Protein AF-A0A925AB61-F1 (afdb_monomer)

Secondary structure (DSSP, 8-state):
-PPPHHHHHHHHHHHHHHHHHTT-HHHHHHHHHHHHHHHHHHHHHHHS-TT--HHHHHHHHHHHHHHHHHHHHHHHHHHHHHHHHHHHHHHHHHHHHHHHHHTPPPPPPPPPPTTTTS-HHHHHHHHHHT-

Nearest PDB structures (foldseek):
  8zmf-assembly1_A  TM=3.147E-01  e=3.652E+00  Homo sapiens

Mean predicted aligned error: 12.87 Å

Solvent-accessible surface area (backbone atoms only — not comparable to full-atom values): 7330 Å² total; per-residue (Å²): 132,85,78,55,42,65,61,51,19,55,52,26,42,55,49,12,53,54,24,46,77,70,68,37,53,72,57,14,53,53,24,43,55,50,17,51,52,26,49,51,50,45,52,48,62,73,71,51,61,96,86,60,62,62,68,61,50,51,53,51,50,51,52,51,51,52,48,51,51,50,34,52,49,54,47,54,52,51,53,50,54,50,54,55,48,52,51,49,47,53,51,47,53,53,47,42,54,48,14,68,74,71,72,48,78,73,67,80,79,69,78,77,65,95,60,78,82,54,55,69,66,62,54,51,50,38,34,71,73,67,102

Sequence (131 aa):
MADDPRAQAHNALKQAERAAKRGALAEAERWSKTAERCAAAVVKLATTPPDYDMDAEVENEDRLREEIMGRIRRLADAQRQHQEWEATCADYTRAVAEAVRTGGPMPPPAPPSPFGGETELATLERIAGGD

Radius of gyration: 27.73 Å; Cα contacts (8 Å, |Δi|>4): 79; chains: 1; bounding box: 62×45×64 Å

Structure (mmCIF, N/CA/C/O backbone):
data_AF-A0A925AB61-F1
#
_entry.id   AF-A0A925AB61-F1
#
loop_
_atom_site.group_PDB
_atom_site.id
_atom_site.type_symbol
_atom_site.label_atom_id
_atom_site.label_alt_id
_atom_site.label_comp_id
_atom_site.label_asym_id
_atom_site.label_entity_id
_atom_site.label_seq_id
_atom_site.pdbx_PDB_ins_code
_atom_site.Cartn_x
_atom_site.Cartn_y
_atom_site.Cartn_z
_atom_site.occupancy
_atom_site.B_iso_or_equiv
_atom_site.auth_seq_id
_atom_site.auth_comp_id
_atom_site.auth_asym_id
_atom_site.auth_atom_id
_atom_site.pdbx_PDB_model_num
ATOM 1 N N . MET A 1 1 ? 32.165 3.138 -18.604 1.00 42.47 1 MET A N 1
ATOM 2 C CA . MET A 1 1 ? 31.473 3.045 -19.905 1.00 42.47 1 MET A CA 1
ATOM 3 C C . MET A 1 1 ? 30.061 2.597 -19.592 1.00 42.47 1 MET A C 1
ATOM 5 O O . MET A 1 1 ? 29.931 1.556 -18.966 1.00 42.47 1 MET A O 1
ATOM 9 N N . ALA A 1 2 ? 29.047 3.411 -19.885 1.00 49.84 2 ALA A N 1
ATOM 10 C CA . ALA A 1 2 ? 27.662 2.978 -19.729 1.00 49.84 2 ALA A CA 1
ATOM 11 C C . ALA A 1 2 ? 27.380 1.924 -20.809 1.00 49.84 2 ALA A C 1
ATOM 13 O O . ALA A 1 2 ? 27.616 2.187 -21.988 1.00 49.84 2 ALA A O 1
ATOM 14 N N . ASP A 1 3 ? 26.974 0.723 -20.404 1.00 63.41 3 ASP A N 1
ATOM 15 C CA . ASP A 1 3 ? 26.629 -0.347 -21.338 1.00 63.41 3 ASP A CA 1
ATOM 16 C C . ASP A 1 3 ? 25.427 0.088 -22.192 1.00 63.41 3 ASP A C 1
ATOM 18 O O . ASP A 1 3 ? 24.384 0.459 -21.658 1.00 63.41 3 ASP A O 1
ATOM 22 N N . ASP A 1 4 ? 25.578 0.046 -23.520 1.00 82.06 4 ASP A N 1
ATOM 23 C CA . ASP A 1 4 ? 24.545 0.454 -24.478 1.00 82.06 4 ASP A CA 1
ATOM 24 C C . ASP A 1 4 ? 23.244 -0.352 -24.253 1.00 82.06 4 ASP A C 1
ATOM 26 O O . ASP A 1 4 ? 23.243 -1.582 -24.411 1.00 82.06 4 ASP A O 1
ATOM 30 N N . PRO A 1 5 ? 22.113 0.299 -23.919 1.00 78.44 5 PRO A N 1
ATOM 31 C CA . PRO A 1 5 ? 20.852 -0.385 -23.649 1.00 78.44 5 PRO A CA 1
ATOM 32 C C . PRO A 1 5 ? 20.313 -1.157 -24.868 1.00 78.44 5 PRO A C 1
ATOM 34 O O . PRO A 1 5 ? 19.596 -2.145 -24.691 1.00 78.44 5 PRO A O 1
ATOM 37 N N . ARG A 1 6 ? 20.714 -0.809 -26.104 1.00 76.06 6 ARG A N 1
ATOM 38 C CA . ARG A 1 6 ? 20.417 -1.625 -27.300 1.00 76.06 6 ARG A CA 1
ATOM 39 C C . ARG A 1 6 ? 21.169 -2.951 -27.278 1.00 76.06 6 ARG A C 1
ATOM 41 O O . ARG A 1 6 ? 20.587 -3.999 -27.567 1.00 76.06 6 ARG A O 1
ATOM 48 N N . ALA A 1 7 ? 22.447 -2.920 -26.909 1.00 82.88 7 ALA A N 1
ATOM 49 C CA . ALA A 1 7 ? 23.259 -4.122 -26.766 1.00 82.88 7 ALA A CA 1
ATOM 50 C C . ALA A 1 7 ? 22.725 -5.018 -25.635 1.00 82.88 7 ALA A C 1
ATOM 52 O O . ALA A 1 7 ? 22.650 -6.238 -25.799 1.00 82.88 7 ALA A O 1
ATOM 53 N N . GLN A 1 8 ? 22.273 -4.423 -24.526 1.00 81.38 8 GLN A N 1
ATOM 54 C CA . GLN A 1 8 ? 21.633 -5.155 -23.429 1.00 81.38 8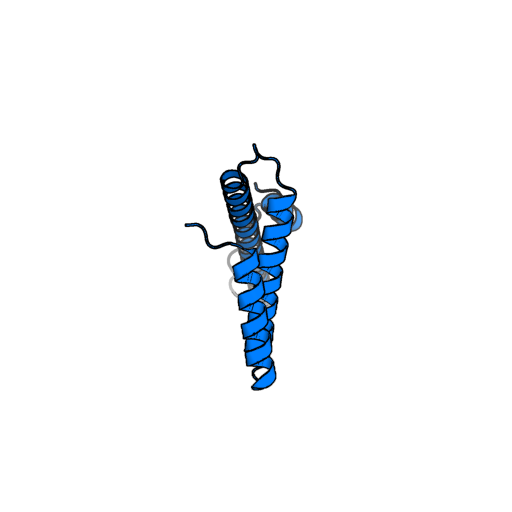 GLN A CA 1
ATOM 55 C C . GLN A 1 8 ? 20.308 -5.809 -23.850 1.00 81.38 8 GLN A C 1
ATOM 57 O O . GLN A 1 8 ? 20.119 -6.997 -23.587 1.00 81.38 8 GLN A O 1
ATOM 62 N N . ALA A 1 9 ? 19.431 -5.089 -24.562 1.00 80.19 9 ALA A N 1
ATOM 63 C CA . ALA A 1 9 ? 18.169 -5.635 -25.071 1.00 80.19 9 ALA A CA 1
ATOM 64 C C . ALA A 1 9 ? 18.403 -6.847 -25.988 1.00 80.19 9 ALA A C 1
ATOM 66 O O . ALA A 1 9 ? 17.785 -7.900 -25.828 1.00 80.19 9 ALA A O 1
ATOM 67 N N . HIS A 1 10 ? 19.354 -6.726 -26.916 1.00 80.19 10 HIS A N 1
ATOM 68 C CA . HIS A 1 10 ? 19.702 -7.799 -27.842 1.00 80.19 10 HIS A CA 1
ATOM 69 C C . HIS A 1 10 ? 20.297 -9.024 -27.127 1.00 80.19 10 HIS A C 1
ATOM 71 O O . HIS A 1 10 ? 19.980 -10.166 -27.465 1.00 80.19 10 HIS A O 1
ATOM 77 N N . ASN A 1 11 ? 21.124 -8.809 -26.102 1.00 86.44 11 ASN A N 1
ATOM 78 C CA . ASN A 1 11 ? 21.654 -9.896 -25.282 1.00 86.44 11 ASN A CA 1
ATOM 79 C C . ASN A 1 11 ? 20.557 -10.581 -24.452 1.00 86.44 11 ASN A C 1
ATOM 81 O O . ASN A 1 11 ? 20.556 -11.809 -24.361 1.00 86.44 11 ASN A O 1
ATOM 85 N N . ALA A 1 12 ? 19.602 -9.825 -23.903 1.00 84.06 12 ALA A N 1
ATOM 86 C CA . ALA A 1 12 ? 18.465 -10.369 -23.165 1.00 84.06 12 ALA A CA 1
ATOM 87 C C . ALA A 1 12 ? 17.563 -11.241 -24.059 1.00 84.06 12 ALA A C 1
ATOM 89 O O . ALA A 1 12 ? 17.226 -12.357 -23.666 1.00 84.06 12 ALA A O 1
ATOM 90 N N . LEU A 1 13 ? 17.278 -10.818 -25.298 1.00 85.12 13 LEU A N 1
ATOM 91 C CA . LEU A 1 13 ? 16.533 -11.639 -26.268 1.00 85.12 13 LEU A CA 1
ATOM 92 C C . LEU A 1 13 ? 17.246 -12.960 -26.582 1.00 85.12 13 LEU A C 1
ATOM 94 O O . LEU A 1 13 ? 16.625 -14.021 -26.568 1.00 85.12 13 LEU A O 1
ATOM 98 N N . LYS A 1 14 ? 18.571 -12.933 -26.774 1.00 89.38 14 LYS A N 1
ATOM 99 C CA . LYS A 1 14 ? 19.357 -14.161 -26.992 1.00 89.38 14 LYS A CA 1
ATOM 100 C C . LYS A 1 14 ? 19.269 -15.132 -25.814 1.00 89.38 14 LYS A C 1
ATOM 102 O O . LYS A 1 14 ? 19.274 -16.346 -26.024 1.00 89.38 14 LYS A O 1
ATOM 107 N N . GLN A 1 15 ? 19.214 -14.628 -24.581 1.00 88.25 15 GLN A N 1
ATOM 108 C CA . GLN A 1 15 ? 19.041 -15.476 -23.398 1.00 88.25 15 GLN A CA 1
ATOM 109 C C . GLN A 1 15 ? 17.614 -16.025 -23.298 1.00 88.25 15 GLN A C 1
ATOM 111 O O . GLN A 1 15 ? 17.452 -17.211 -23.007 1.00 88.25 15 GLN A O 1
ATOM 116 N N . ALA A 1 16 ? 16.601 -15.221 -23.634 1.00 80.25 16 ALA A N 1
ATOM 117 C CA . ALA A 1 16 ? 15.212 -15.669 -23.706 1.00 80.25 16 ALA A CA 1
ATOM 118 C C . ALA A 1 16 ? 15.042 -16.820 -24.709 1.00 80.25 16 ALA A C 1
ATOM 120 O O . ALA A 1 16 ? 14.497 -17.870 -24.369 1.00 80.25 16 ALA A O 1
ATOM 121 N N . GLU A 1 17 ? 15.608 -16.685 -25.911 1.00 84.06 17 GLU A N 1
ATOM 122 C CA . GLU A 1 17 ? 15.585 -17.735 -26.934 1.00 84.06 17 GLU A CA 1
ATOM 123 C C . GLU A 1 17 ? 16.292 -19.018 -26.478 1.00 84.06 17 GLU A C 1
ATOM 125 O O . GLU A 1 17 ? 15.820 -20.126 -26.739 1.00 84.06 17 GLU A O 1
ATOM 130 N N . ARG A 1 18 ? 17.430 -18.899 -25.784 1.00 89.19 18 ARG A N 1
ATOM 131 C CA . ARG A 1 18 ? 18.161 -20.056 -25.240 1.00 89.19 18 ARG A CA 1
ATOM 132 C C . ARG A 1 18 ? 17.406 -20.740 -24.106 1.00 89.19 18 ARG A C 1
ATOM 134 O O . ARG A 1 18 ? 17.494 -21.959 -23.976 1.00 89.19 18 ARG A O 1
ATOM 141 N N . ALA A 1 19 ? 16.696 -19.990 -23.271 1.00 84.81 19 ALA A N 1
ATOM 142 C CA . ALA A 1 19 ? 15.839 -20.540 -22.227 1.00 84.81 19 ALA A CA 1
ATOM 143 C C . ALA A 1 19 ? 14.619 -21.254 -22.832 1.00 84.81 19 ALA A C 1
ATOM 145 O O . ALA A 1 19 ? 14.344 -22.399 -22.473 1.00 84.81 19 ALA A O 1
ATOM 146 N N . ALA A 1 20 ? 13.977 -20.648 -23.835 1.00 83.38 20 ALA A N 1
ATOM 147 C CA . ALA A 1 20 ? 12.852 -21.241 -24.555 1.00 83.38 20 ALA A CA 1
ATOM 148 C C . ALA A 1 20 ? 13.246 -22.552 -25.256 1.00 83.38 20 ALA A C 1
ATOM 150 O O . ALA A 1 20 ? 12.564 -23.563 -25.103 1.00 83.38 20 ALA A O 1
ATOM 151 N N . LYS A 1 21 ? 14.402 -22.582 -25.938 1.00 90.88 21 LYS A N 1
ATOM 152 C CA . LYS A 1 21 ? 14.944 -23.798 -26.578 1.00 90.88 21 LYS A CA 1
ATOM 153 C C . LYS A 1 21 ? 15.240 -24.932 -25.592 1.00 90.88 21 LYS A C 1
ATOM 155 O O . LYS A 1 21 ? 15.234 -26.091 -25.990 1.00 90.88 21 LYS A O 1
ATOM 160 N N . ARG A 1 22 ? 15.499 -24.612 -24.320 1.00 91.31 22 ARG A N 1
ATOM 161 C CA . ARG A 1 22 ? 15.720 -25.586 -23.237 1.00 91.31 22 ARG A CA 1
ATOM 162 C C . ARG A 1 22 ? 14.432 -25.958 -22.485 1.00 91.31 22 ARG A C 1
ATOM 164 O O . ARG A 1 22 ? 14.503 -26.728 -21.536 1.00 91.31 22 ARG A O 1
ATOM 171 N N . GLY A 1 23 ? 13.276 -25.410 -22.874 1.00 88.62 23 GLY A N 1
ATOM 172 C CA . GLY A 1 23 ? 11.994 -25.628 -22.192 1.00 88.62 23 GLY A CA 1
ATOM 173 C C . GLY A 1 23 ? 11.838 -24.873 -20.865 1.00 88.62 23 GLY A C 1
ATOM 174 O O . GLY A 1 23 ? 10.866 -25.091 -20.146 1.00 88.62 23 GLY A O 1
ATOM 175 N N . ALA A 1 24 ? 12.761 -23.967 -20.527 1.00 91.31 24 ALA A N 1
ATOM 176 C CA . ALA A 1 24 ? 12.722 -23.171 -19.303 1.00 91.31 24 ALA A CA 1
ATOM 177 C C . ALA A 1 24 ? 11.837 -21.925 -19.496 1.00 91.31 24 ALA A C 1
ATOM 179 O O . ALA A 1 24 ? 12.331 -20.805 -19.629 1.00 91.31 24 ALA A O 1
ATOM 180 N N . LEU A 1 25 ? 10.516 -22.127 -19.540 1.00 89.62 25 LEU A N 1
ATOM 181 C CA . LEU A 1 25 ? 9.543 -21.083 -19.899 1.00 89.62 25 LEU A CA 1
ATOM 182 C C . LEU A 1 25 ? 9.578 -19.865 -18.962 1.00 89.62 25 LEU A C 1
ATOM 184 O O . LEU A 1 25 ? 9.603 -18.737 -19.443 1.00 89.62 25 LEU A O 1
ATOM 188 N N . ALA A 1 26 ? 9.674 -20.076 -17.646 1.00 88.56 26 ALA A N 1
ATOM 189 C CA . ALA A 1 26 ? 9.752 -18.981 -16.672 1.00 88.56 26 ALA A CA 1
ATOM 190 C C . ALA A 1 26 ? 11.032 -18.135 -16.830 1.00 88.56 26 ALA A C 1
ATOM 192 O O . ALA A 1 26 ? 11.026 -16.920 -16.633 1.00 88.56 26 ALA A O 1
ATOM 193 N N . GLU A 1 27 ? 12.145 -18.770 -17.207 1.00 85.19 27 GLU A N 1
ATOM 194 C CA . GLU A 1 27 ? 13.403 -18.069 -17.466 1.00 85.19 27 GLU A CA 1
ATOM 195 C C . GLU A 1 27 ? 13.327 -17.289 -18.788 1.00 85.19 27 GLU A C 1
ATOM 197 O O . GLU A 1 27 ? 13.772 -16.144 -18.854 1.00 85.19 27 GLU A O 1
ATOM 202 N N . ALA A 1 28 ? 12.705 -17.870 -19.819 1.00 85.50 28 ALA A N 1
ATOM 203 C CA . ALA A 1 28 ? 12.469 -17.198 -21.092 1.00 85.50 28 ALA A CA 1
ATOM 204 C C . ALA A 1 28 ? 11.595 -15.948 -20.921 1.00 85.50 28 ALA A C 1
ATOM 206 O O . ALA A 1 28 ? 11.959 -14.880 -21.404 1.00 85.50 28 ALA A O 1
ATOM 207 N N . GLU A 1 29 ? 10.498 -16.057 -20.172 1.00 88.44 29 GLU A N 1
ATOM 208 C CA . GLU A 1 29 ? 9.600 -14.940 -19.872 1.00 88.44 29 GLU A CA 1
ATOM 209 C C . GLU A 1 29 ? 10.321 -13.811 -19.125 1.00 88.44 29 GLU A C 1
ATOM 211 O O . GLU A 1 29 ? 10.219 -12.638 -19.496 1.00 88.44 29 GLU A O 1
ATOM 216 N N . ARG A 1 30 ? 11.129 -14.160 -18.116 1.00 90.25 30 ARG A N 1
ATOM 217 C CA . ARG A 1 30 ? 11.941 -13.187 -17.380 1.00 90.25 30 ARG A CA 1
ATOM 218 C C . ARG A 1 30 ? 12.889 -12.425 -18.308 1.00 90.25 30 ARG A C 1
ATOM 220 O O . ARG A 1 30 ? 12.971 -11.201 -18.214 1.00 90.25 30 ARG A O 1
ATOM 227 N N . TRP A 1 31 ? 13.599 -13.128 -19.190 1.00 86.25 31 TRP A N 1
ATOM 228 C CA . TRP A 1 31 ? 14.536 -12.503 -20.126 1.00 86.25 31 TRP A CA 1
ATOM 229 C C . TRP A 1 31 ? 13.837 -11.667 -21.204 1.00 86.25 31 TRP A C 1
ATOM 231 O O . TRP A 1 31 ? 14.337 -10.590 -21.533 1.00 86.25 31 TRP A O 1
ATOM 241 N N . SER A 1 32 ? 12.665 -12.088 -21.689 1.00 82.75 32 SER A N 1
ATOM 242 C CA . SER A 1 32 ? 11.843 -11.290 -22.610 1.00 82.75 32 SER A CA 1
ATOM 243 C C . SER A 1 32 ? 11.403 -9.973 -21.971 1.00 82.75 32 SER A C 1
ATOM 245 O O . SER A 1 32 ? 11.594 -8.911 -22.558 1.00 82.75 32 SER A O 1
ATOM 247 N N . LYS A 1 33 ? 10.934 -10.007 -20.718 1.00 87.62 33 LYS A N 1
ATOM 248 C CA . LYS A 1 33 ? 10.548 -8.797 -19.974 1.00 87.62 33 LYS A CA 1
ATOM 249 C C . LYS A 1 33 ? 11.725 -7.843 -19.754 1.00 87.62 33 LYS A C 1
ATOM 251 O O . LYS A 1 33 ? 11.564 -6.623 -19.780 1.00 87.62 33 LYS A O 1
ATOM 256 N N . THR A 1 34 ? 12.926 -8.380 -19.537 1.00 85.50 34 THR A N 1
ATOM 257 C CA . THR A 1 34 ? 14.148 -7.566 -19.465 1.00 85.50 34 THR A CA 1
ATOM 258 C C . THR A 1 34 ? 14.459 -6.909 -20.811 1.00 85.50 34 THR A C 1
ATOM 260 O O . THR A 1 34 ? 14.761 -5.719 -20.839 1.00 85.50 34 THR A O 1
ATOM 263 N N . ALA A 1 35 ? 14.334 -7.637 -21.924 1.00 81.38 35 ALA A N 1
ATOM 264 C CA . ALA A 1 35 ? 14.539 -7.071 -23.256 1.00 81.38 35 ALA A CA 1
ATOM 265 C C . ALA A 1 35 ? 13.552 -5.937 -23.574 1.00 81.38 35 ALA A C 1
ATOM 267 O O . ALA A 1 35 ? 13.965 -4.900 -24.091 1.00 81.38 35 ALA A O 1
ATOM 268 N N . GLU A 1 36 ? 12.276 -6.102 -23.216 1.00 85.06 36 GLU A N 1
ATOM 269 C CA . GLU A 1 36 ? 11.240 -5.074 -23.376 1.00 85.06 36 GLU A CA 1
ATOM 270 C C . GLU A 1 36 ? 11.573 -3.795 -22.601 1.00 85.06 36 GLU A C 1
ATOM 272 O O . GLU A 1 36 ? 11.485 -2.697 -23.149 1.00 85.06 36 GLU A O 1
ATOM 277 N N . ARG A 1 37 ? 12.024 -3.924 -21.347 1.00 83.94 37 ARG A N 1
ATOM 278 C CA . ARG A 1 37 ? 12.445 -2.775 -20.528 1.00 83.94 37 ARG A CA 1
ATOM 279 C C . ARG A 1 37 ? 13.628 -2.036 -21.145 1.00 83.94 37 ARG A C 1
ATOM 281 O O . ARG A 1 37 ? 13.606 -0.810 -21.214 1.00 83.94 37 ARG A O 1
ATOM 288 N N . CYS A 1 38 ? 14.633 -2.764 -21.629 1.00 81.38 38 CYS A N 1
ATOM 289 C CA . CYS A 1 38 ? 15.782 -2.159 -22.300 1.00 81.38 38 CYS A CA 1
ATOM 290 C C . CYS A 1 38 ? 15.368 -1.469 -23.611 1.00 81.38 38 CYS A C 1
ATOM 292 O O . CYS A 1 38 ? 15.824 -0.364 -23.888 1.00 81.38 38 CYS A O 1
ATOM 294 N N . ALA A 1 39 ? 14.468 -2.069 -24.396 1.00 81.94 39 ALA A N 1
ATOM 295 C CA . ALA A 1 39 ? 13.949 -1.455 -25.617 1.00 81.94 39 ALA A CA 1
ATOM 296 C C . ALA A 1 39 ? 13.146 -0.174 -25.326 1.00 81.94 39 ALA A C 1
ATOM 298 O O . ALA A 1 39 ? 13.340 0.836 -26.001 1.00 81.94 39 ALA A O 1
ATOM 299 N N . ALA A 1 40 ? 12.306 -0.178 -24.287 1.00 81.00 40 ALA A N 1
ATOM 300 C CA . ALA A 1 40 ? 11.574 1.006 -23.846 1.00 81.00 40 ALA A CA 1
ATOM 301 C C . ALA A 1 40 ? 12.522 2.125 -23.380 1.00 81.00 40 ALA A C 1
ATOM 303 O O . ALA A 1 40 ? 12.326 3.283 -23.742 1.00 81.00 40 ALA A O 1
ATOM 304 N N . ALA A 1 41 ? 13.591 1.781 -22.654 1.00 76.94 41 ALA A N 1
ATOM 305 C CA . ALA A 1 41 ? 14.617 2.738 -22.241 1.00 76.94 41 ALA A CA 1
ATOM 306 C C . ALA A 1 41 ? 15.342 3.369 -23.442 1.00 76.94 41 ALA A C 1
ATOM 308 O O . ALA A 1 41 ? 15.585 4.572 -23.444 1.00 76.94 41 ALA A O 1
ATOM 309 N N . VAL A 1 42 ? 15.628 2.590 -24.494 1.00 79.56 42 VAL A N 1
ATOM 310 C CA . VAL A 1 42 ? 16.206 3.099 -25.754 1.00 79.56 42 VAL A CA 1
ATOM 311 C C . VAL A 1 42 ? 15.263 4.074 -26.451 1.00 79.56 42 VAL A C 1
ATOM 313 O O . VAL A 1 42 ? 15.720 5.099 -26.953 1.00 79.56 42 VAL A O 1
ATOM 316 N N . VAL A 1 43 ? 13.966 3.759 -26.515 1.00 80.06 43 VAL A N 1
ATOM 317 C CA . VAL A 1 43 ? 12.963 4.651 -27.116 1.00 80.06 43 VAL A CA 1
ATOM 318 C C . VAL A 1 43 ? 12.870 5.945 -26.317 1.00 80.06 43 VAL A C 1
ATOM 320 O O . VAL A 1 43 ? 12.942 7.011 -26.919 1.00 80.06 43 VAL A O 1
ATOM 323 N N . LYS A 1 44 ? 12.805 5.854 -24.981 1.00 75.75 44 LYS A N 1
ATOM 324 C CA . LYS A 1 44 ? 12.792 7.018 -24.091 1.00 75.75 44 LYS A CA 1
ATOM 325 C C . LYS A 1 44 ? 14.015 7.894 -24.360 1.00 75.75 44 LYS A C 1
ATOM 327 O O . LYS A 1 44 ? 13.835 9.011 -24.824 1.00 75.75 44 LYS A O 1
ATOM 332 N N . LEU A 1 45 ? 15.226 7.336 -24.253 1.00 74.06 45 LEU A N 1
ATOM 333 C CA . LEU A 1 45 ? 16.494 8.022 -24.548 1.00 74.06 45 LEU A CA 1
ATOM 334 C C . LEU A 1 45 ? 16.534 8.685 -25.932 1.00 74.06 45 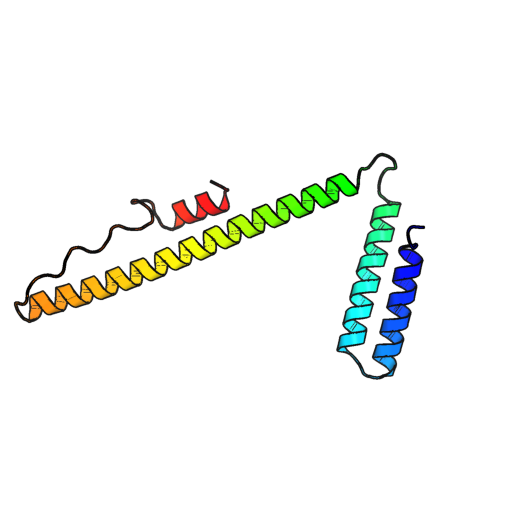LEU A C 1
ATOM 336 O O . LEU A 1 45 ? 17.080 9.772 -26.068 1.00 74.06 45 LEU A O 1
ATOM 340 N N . ALA A 1 46 ? 15.968 8.051 -26.961 1.00 75.62 46 ALA A N 1
ATOM 341 C CA . ALA A 1 46 ? 15.940 8.609 -28.313 1.00 75.62 46 ALA A CA 1
ATOM 342 C C . ALA A 1 46 ? 14.972 9.797 -28.463 1.00 75.62 46 ALA A C 1
ATOM 344 O O . ALA A 1 46 ? 15.135 10.606 -29.373 1.00 75.62 46 ALA A O 1
ATOM 345 N N . THR A 1 47 ? 13.958 9.879 -27.601 1.00 78.12 47 THR A N 1
ATOM 346 C CA . THR A 1 47 ? 12.943 10.945 -27.590 1.00 78.12 47 THR A CA 1
ATOM 347 C C . THR A 1 47 ? 13.181 12.004 -26.514 1.00 78.12 47 THR A C 1
ATOM 349 O O . THR A 1 47 ? 12.530 13.046 -26.528 1.00 78.12 47 THR A O 1
ATOM 352 N N . THR A 1 48 ? 14.105 11.744 -25.590 1.00 69.75 48 THR A N 1
ATOM 353 C CA . THR A 1 48 ? 14.454 12.634 -24.489 1.00 69.75 48 THR A CA 1
ATOM 354 C C . THR A 1 48 ? 15.229 13.852 -25.016 1.00 69.75 48 THR A C 1
ATOM 356 O O . THR A 1 48 ? 16.240 13.677 -25.701 1.00 69.75 48 THR A O 1
ATOM 359 N N . PRO A 1 49 ? 14.790 15.090 -24.718 1.00 74.88 49 PRO A N 1
ATOM 360 C CA . PRO A 1 49 ? 15.546 16.295 -25.046 1.00 74.88 49 PRO A CA 1
ATOM 361 C C . PRO A 1 49 ? 16.954 16.269 -24.423 1.00 74.88 49 PRO A C 1
ATOM 363 O O . PRO A 1 49 ? 17.110 15.757 -23.318 1.00 74.88 49 PRO A O 1
ATOM 366 N N . PRO A 1 50 ? 17.975 16.850 -25.076 1.00 68.50 50 PRO A N 1
ATOM 367 C CA . PRO A 1 50 ? 19.355 16.832 -24.577 1.00 68.50 50 PRO A CA 1
ATOM 368 C C . PRO A 1 50 ? 19.543 17.513 -23.210 1.00 68.50 50 PRO A C 1
ATOM 370 O O . PRO A 1 50 ? 20.516 17.226 -22.518 1.00 68.50 50 PRO A O 1
ATOM 373 N N . ASP A 1 51 ? 18.596 18.361 -22.809 1.00 68.69 51 ASP A N 1
ATOM 374 C CA . ASP A 1 51 ? 18.636 19.150 -21.573 1.00 68.69 51 ASP A CA 1
ATOM 375 C C . ASP A 1 51 ? 17.809 18.500 -20.444 1.00 68.69 51 ASP A C 1
ATOM 377 O O . ASP A 1 51 ? 17.563 19.106 -19.402 1.00 68.69 51 ASP A O 1
ATOM 381 N N . TYR A 1 52 ? 17.306 17.286 -20.676 1.00 65.75 52 TYR A N 1
ATOM 382 C CA . TYR A 1 52 ? 16.411 16.586 -19.768 1.00 65.75 52 TYR A CA 1
ATOM 383 C C . TYR A 1 52 ? 17.195 15.813 -18.707 1.00 65.75 52 TYR A C 1
ATOM 385 O O . TYR A 1 52 ? 17.944 14.883 -19.013 1.00 65.75 52 TYR A O 1
ATOM 393 N N . ASP A 1 53 ? 16.984 16.180 -17.448 1.00 74.06 53 ASP A N 1
ATOM 394 C CA . ASP A 1 53 ? 17.583 15.509 -16.302 1.00 74.06 53 ASP A CA 1
ATOM 395 C C . ASP A 1 53 ? 16.797 14.232 -15.961 1.00 74.06 53 ASP A C 1
ATOM 397 O O . ASP A 1 53 ? 15.788 14.254 -15.250 1.00 74.06 53 ASP A O 1
ATOM 401 N N . MET A 1 54 ? 17.243 13.106 -16.523 1.00 70.06 54 MET A N 1
ATOM 402 C CA . MET A 1 54 ? 16.660 11.794 -16.234 1.00 70.06 54 MET A CA 1
ATOM 403 C C . MET A 1 54 ? 16.834 11.376 -14.771 1.00 70.06 54 MET A C 1
ATOM 405 O O . MET A 1 54 ? 15.975 10.664 -14.255 1.00 70.06 54 MET A O 1
ATOM 409 N N . ASP A 1 55 ? 17.919 11.788 -14.115 1.00 69.88 55 ASP A N 1
ATOM 410 C CA . ASP A 1 55 ? 18.184 11.400 -12.731 1.00 69.88 55 ASP A CA 1
ATOM 411 C C . ASP A 1 55 ? 17.176 12.096 -11.801 1.00 69.88 55 ASP A C 1
ATOM 413 O O . ASP A 1 55 ? 16.588 11.449 -10.932 1.00 69.88 55 ASP A O 1
ATOM 417 N N . ALA A 1 56 ? 16.868 13.371 -12.065 1.00 67.25 56 ALA A N 1
ATOM 418 C CA . ALA A 1 56 ? 15.816 14.106 -11.362 1.00 67.25 56 ALA A CA 1
ATOM 419 C C . ALA A 1 56 ? 14.404 13.530 -11.599 1.00 67.25 56 ALA A C 1
ATOM 421 O O . ALA A 1 56 ? 13.575 13.527 -10.687 1.00 67.25 56 ALA A O 1
ATOM 422 N N . GLU A 1 57 ? 14.102 13.025 -12.802 1.00 72.31 57 GLU A N 1
ATOM 423 C CA . GLU A 1 57 ? 12.816 12.366 -13.081 1.00 72.31 57 GLU A CA 1
ATOM 424 C C . GLU A 1 57 ? 12.679 11.048 -12.305 1.00 72.31 57 GLU A C 1
ATOM 426 O O . GLU A 1 57 ? 11.630 10.796 -11.711 1.00 72.31 57 GLU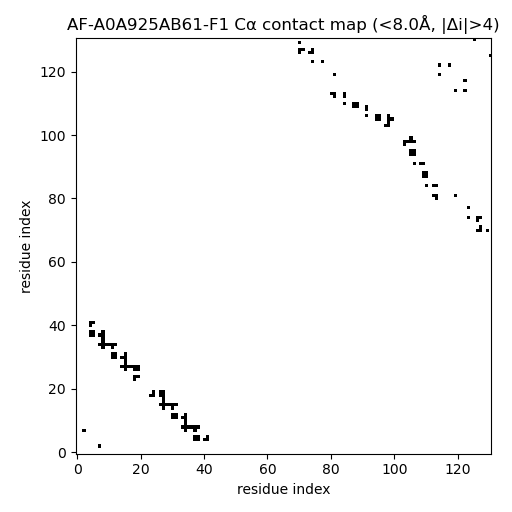 A O 1
ATOM 431 N N . VAL A 1 58 ? 13.736 10.229 -12.278 1.00 73.25 58 VAL A N 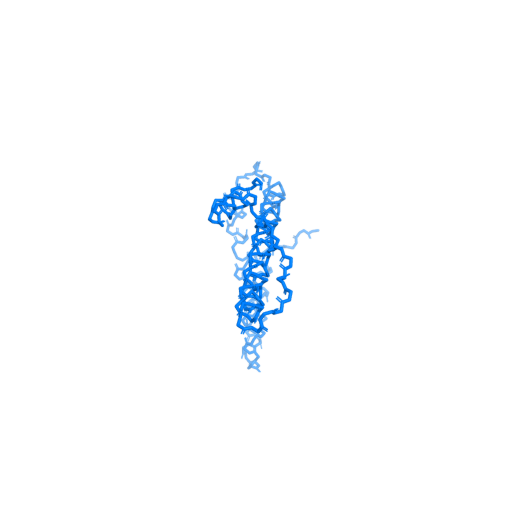1
ATOM 432 C CA . VAL A 1 58 ? 13.756 8.961 -11.533 1.00 73.25 58 VAL A CA 1
ATOM 433 C C . VAL A 1 58 ? 13.612 9.216 -10.034 1.00 73.25 58 VAL A C 1
ATOM 435 O O . VAL A 1 58 ? 12.794 8.563 -9.389 1.00 73.25 58 VAL A O 1
ATOM 438 N N . GLU A 1 59 ? 14.327 10.202 -9.485 1.00 71.31 59 GLU A N 1
ATOM 439 C CA . GLU A 1 59 ? 14.183 10.590 -8.079 1.00 71.31 59 GLU A CA 1
ATOM 440 C C . GLU A 1 59 ? 12.749 11.054 -7.769 1.00 71.31 59 GLU A C 1
ATOM 442 O O . GLU A 1 59 ? 12.176 10.683 -6.743 1.00 71.31 59 GLU A O 1
ATOM 447 N N . ASN A 1 60 ? 12.120 11.808 -8.674 1.00 77.88 60 ASN A N 1
ATOM 448 C CA . ASN A 1 60 ? 10.731 12.232 -8.518 1.00 77.88 60 ASN A CA 1
ATOM 449 C C . ASN A 1 60 ? 9.738 11.054 -8.594 1.00 77.88 60 ASN A C 1
ATOM 451 O O . ASN A 1 60 ? 8.783 11.004 -7.815 1.00 77.88 60 ASN A O 1
ATOM 455 N N . GLU A 1 61 ? 9.960 10.084 -9.489 1.00 77.81 61 GLU A N 1
ATOM 456 C CA . GLU A 1 61 ? 9.138 8.870 -9.578 1.00 77.81 61 GLU A CA 1
ATOM 457 C C . GLU A 1 61 ? 9.255 8.019 -8.307 1.00 77.81 61 GLU A C 1
ATOM 459 O O . GLU A 1 61 ? 8.242 7.554 -7.779 1.00 77.81 61 GLU A O 1
ATOM 464 N N . ASP A 1 62 ? 10.468 7.839 -7.783 1.00 78.88 62 ASP A N 1
ATOM 465 C CA . ASP A 1 62 ? 10.692 7.065 -6.564 1.00 78.88 62 ASP A CA 1
ATOM 466 C C . ASP A 1 62 ? 10.078 7.748 -5.338 1.00 78.88 62 ASP A C 1
ATOM 468 O O . ASP A 1 62 ? 9.413 7.080 -4.543 1.00 78.88 62 ASP A O 1
ATOM 472 N N . ARG A 1 63 ? 10.166 9.081 -5.229 1.00 79.44 63 ARG A N 1
ATOM 473 C CA . ARG A 1 63 ? 9.467 9.833 -4.174 1.00 79.44 63 ARG A CA 1
ATOM 474 C C . ARG A 1 63 ? 7.952 9.683 -4.266 1.00 79.44 63 ARG A C 1
ATOM 476 O O . ARG A 1 63 ? 7.301 9.441 -3.250 1.00 79.44 63 ARG A O 1
ATOM 483 N N . LEU A 1 64 ? 7.389 9.769 -5.471 1.00 79.12 64 LEU A N 1
ATOM 484 C CA . LEU A 1 64 ? 5.956 9.569 -5.684 1.00 79.12 64 LEU A CA 1
ATOM 485 C C . LEU A 1 64 ? 5.534 8.135 -5.330 1.00 79.12 64 LEU A C 1
ATOM 487 O O . LEU A 1 64 ? 4.492 7.919 -4.708 1.00 79.12 64 LEU A O 1
ATOM 491 N N . ARG A 1 65 ? 6.352 7.139 -5.685 1.00 86.38 65 ARG A N 1
ATOM 492 C CA . ARG A 1 65 ? 6.122 5.735 -5.327 1.00 86.38 65 ARG A CA 1
ATOM 493 C C . ARG A 1 65 ? 6.136 5.542 -3.813 1.00 86.38 65 ARG A C 1
ATOM 495 O O . ARG A 1 65 ? 5.241 4.879 -3.289 1.00 86.38 65 ARG A O 1
ATOM 502 N N . GLU A 1 66 ? 7.117 6.100 -3.111 1.00 87.44 66 GLU A N 1
ATOM 503 C CA . GLU A 1 66 ? 7.193 6.038 -1.648 1.00 87.44 66 GLU A CA 1
ATOM 504 C C . GLU A 1 66 ? 5.983 6.695 -0.987 1.00 87.44 66 GLU A C 1
ATOM 506 O O . GLU A 1 66 ? 5.398 6.123 -0.066 1.00 87.44 66 GLU A O 1
ATOM 511 N N . GLU A 1 67 ? 5.556 7.849 -1.496 1.00 83.88 67 GLU A N 1
ATOM 512 C CA . GLU A 1 67 ? 4.379 8.554 -1.006 1.00 83.88 67 GLU A CA 1
ATOM 513 C C . GLU A 1 67 ? 3.101 7.725 -1.190 1.00 83.88 67 GLU A C 1
ATOM 515 O O . GLU A 1 67 ? 2.351 7.522 -0.231 1.00 83.88 67 GLU A O 1
ATOM 520 N N . ILE A 1 68 ? 2.871 7.184 -2.392 1.00 85.19 68 ILE A N 1
ATOM 521 C CA . ILE A 1 68 ? 1.721 6.317 -2.685 1.00 85.19 68 ILE A CA 1
ATOM 522 C C . ILE A 1 68 ? 1.742 5.082 -1.780 1.00 85.19 68 ILE A C 1
ATOM 524 O O . ILE A 1 68 ? 0.727 4.738 -1.174 1.00 85.19 68 ILE A O 1
ATOM 528 N N . MET A 1 69 ? 2.898 4.431 -1.630 1.00 89.12 69 MET A N 1
ATOM 529 C CA . MET A 1 69 ? 3.039 3.275 -0.743 1.00 89.12 69 MET A CA 1
ATOM 530 C C . MET A 1 69 ? 2.787 3.644 0.723 1.00 89.12 69 MET A C 1
ATOM 532 O O . MET A 1 69 ? 2.176 2.864 1.456 1.00 89.12 69 MET A O 1
ATOM 536 N N . GLY A 1 70 ? 3.209 4.834 1.153 1.00 87.00 70 GLY A N 1
ATOM 537 C CA . GLY A 1 70 ? 2.903 5.380 2.471 1.00 87.00 70 GLY A CA 1
ATOM 538 C C . GLY A 1 70 ? 1.400 5.574 2.682 1.00 87.00 70 GLY A C 1
ATOM 539 O O . GLY A 1 70 ? 0.868 5.155 3.709 1.00 87.00 70 GLY A O 1
ATOM 540 N N . ARG A 1 71 ? 0.693 6.142 1.697 1.00 84.25 71 ARG A N 1
ATOM 541 C CA . ARG A 1 71 ? -0.772 6.306 1.726 1.00 84.25 71 ARG A CA 1
ATOM 542 C C . ARG A 1 71 ? -1.492 4.956 1.788 1.00 84.25 71 ARG A C 1
ATOM 544 O O . ARG A 1 71 ? -2.357 4.773 2.637 1.00 84.25 71 ARG A O 1
ATOM 551 N N . ILE A 1 72 ? -1.087 3.980 0.970 1.00 89.44 72 ILE A N 1
ATOM 552 C CA . ILE A 1 72 ? -1.663 2.623 0.977 1.00 89.44 72 ILE A CA 1
ATOM 553 C C . ILE A 1 72 ? -1.499 1.955 2.347 1.00 89.44 72 ILE A C 1
ATOM 555 O O . ILE A 1 72 ? -2.447 1.361 2.855 1.00 89.44 72 ILE A O 1
ATOM 559 N N . ARG A 1 73 ? -0.318 2.066 2.971 1.00 90.44 73 ARG A N 1
ATOM 560 C CA . ARG A 1 73 ? -0.082 1.514 4.316 1.00 90.44 73 ARG A CA 1
ATOM 561 C C . ARG A 1 73 ? -0.985 2.168 5.359 1.00 90.44 73 ARG A C 1
ATOM 563 O O . ARG A 1 73 ? -1.630 1.451 6.116 1.00 90.44 73 ARG A O 1
ATOM 570 N N . ARG A 1 74 ? -1.088 3.503 5.349 1.00 86.88 74 ARG A N 1
ATOM 571 C CA . ARG A 1 74 ? -1.982 4.243 6.255 1.00 86.88 74 ARG A CA 1
ATOM 572 C C . ARG A 1 74 ? -3.447 3.828 6.079 1.00 86.88 74 ARG A C 1
ATOM 574 O O . ARG A 1 74 ? -4.131 3.625 7.076 1.00 86.88 74 ARG A O 1
ATOM 581 N N . LEU A 1 75 ? -3.913 3.643 4.841 1.00 88.06 75 LEU A N 1
ATOM 582 C CA . LEU A 1 75 ? -5.269 3.152 4.558 1.00 88.06 75 LEU A CA 1
ATOM 583 C C . LEU A 1 75 ? -5.488 1.732 5.089 1.00 88.06 75 LEU A C 1
ATOM 585 O O . LEU A 1 75 ? -6.505 1.463 5.721 1.00 88.06 75 LEU A O 1
ATOM 589 N N . ALA A 1 76 ? -4.530 0.830 4.869 1.00 87.12 76 ALA A N 1
ATOM 590 C CA . ALA A 1 76 ? -4.619 -0.542 5.359 1.00 87.12 76 ALA A CA 1
ATOM 591 C C . ALA A 1 76 ? -4.654 -0.604 6.896 1.00 87.12 76 ALA A C 1
ATOM 593 O O . ALA A 1 76 ? -5.433 -1.367 7.467 1.00 87.12 76 ALA A O 1
ATOM 594 N N . ASP A 1 77 ? -3.842 0.215 7.567 1.00 89.88 77 ASP A N 1
ATOM 595 C CA . ASP A 1 77 ? -3.845 0.315 9.025 1.00 89.88 77 ASP A CA 1
ATOM 596 C C . ASP A 1 77 ? -5.163 0.898 9.553 1.00 89.88 77 ASP A C 1
ATOM 598 O O . ASP A 1 77 ? -5.713 0.360 10.513 1.00 89.88 77 ASP A O 1
ATOM 602 N N . ALA A 1 78 ? -5.706 1.937 8.910 1.00 87.06 78 ALA A N 1
ATOM 603 C CA . ALA A 1 78 ? -7.004 2.508 9.269 1.00 87.06 78 ALA A CA 1
ATOM 604 C C . ALA A 1 78 ? -8.142 1.486 9.109 1.00 87.06 78 ALA A C 1
ATOM 606 O O . ALA A 1 78 ? -8.951 1.322 10.021 1.00 87.06 78 ALA A O 1
ATOM 607 N N . GLN A 1 79 ? -8.162 0.730 8.006 1.00 87.44 79 GLN A N 1
ATOM 608 C CA . GLN A 1 79 ? -9.151 -0.330 7.802 1.00 87.44 79 GLN A CA 1
ATOM 609 C C . GLN A 1 79 ? -9.051 -1.413 8.882 1.00 87.44 79 GLN A C 1
ATOM 611 O O . GLN A 1 79 ? -10.071 -1.875 9.393 1.00 87.44 79 GLN A O 1
ATOM 616 N N . ARG A 1 80 ? -7.828 -1.815 9.253 1.00 90.31 80 ARG A N 1
ATOM 617 C CA . ARG A 1 80 ? -7.612 -2.799 10.321 1.00 90.31 80 ARG A CA 1
ATOM 618 C C . ARG A 1 80 ? -8.152 -2.289 11.658 1.00 90.31 80 ARG A C 1
ATOM 620 O O . ARG A 1 80 ? -8.886 -3.011 12.324 1.00 90.31 80 ARG A O 1
ATOM 627 N N . GLN A 1 81 ? -7.849 -1.041 12.017 1.00 88.88 81 GLN A N 1
ATOM 628 C CA . GLN A 1 81 ? -8.367 -0.417 13.241 1.00 88.88 81 GLN A CA 1
ATOM 629 C C . GLN A 1 81 ? -9.900 -0.345 13.249 1.00 88.88 81 GLN A C 1
ATOM 631 O O . GLN A 1 81 ? -10.510 -0.579 14.291 1.00 88.88 81 GLN A O 1
ATOM 636 N N . HIS A 1 82 ? -10.528 -0.071 12.099 1.00 88.12 82 HIS A N 1
ATOM 637 C CA . HIS A 1 82 ? -11.988 -0.098 11.974 1.00 88.12 82 HIS A CA 1
ATOM 638 C C . HIS A 1 82 ? -12.551 -1.484 12.293 1.00 88.12 82 HIS A C 1
ATOM 640 O O . HIS A 1 82 ? -13.431 -1.617 13.139 1.00 88.12 82 HIS A O 1
ATOM 646 N N . GLN A 1 83 ? -12.005 -2.523 11.661 1.00 90.06 83 GLN A N 1
ATOM 647 C CA . GLN A 1 83 ? -12.464 -3.901 11.846 1.00 90.06 83 GLN A CA 1
ATOM 648 C C . GLN A 1 83 ? -12.288 -4.382 13.293 1.00 90.06 83 GLN A C 1
ATOM 650 O O . GLN A 1 83 ? -13.167 -5.043 13.846 1.00 90.06 83 GLN A O 1
ATOM 655 N N . GLU A 1 84 ? -11.169 -4.031 13.930 1.00 91.88 84 GLU A N 1
ATOM 656 C CA . GLU A 1 84 ? -10.912 -4.336 15.343 1.00 91.88 84 GLU A CA 1
ATOM 657 C C . GLU A 1 84 ? -11.920 -3.635 16.270 1.00 91.88 84 GLU A C 1
ATOM 659 O O . GLU A 1 84 ? -12.432 -4.234 17.226 1.00 91.88 84 GLU A O 1
ATOM 664 N N . TRP A 1 85 ? -12.251 -2.377 15.974 1.00 90.12 85 TRP A N 1
ATOM 665 C CA . TRP A 1 85 ? -13.251 -1.626 16.726 1.00 90.12 85 TRP A CA 1
ATOM 666 C C . TRP A 1 85 ? -14.661 -2.206 16.550 1.00 90.12 85 TRP A C 1
ATOM 668 O O . TRP A 1 85 ? -15.356 -2.420 17.543 1.00 90.12 85 TRP A O 1
ATOM 678 N N . GLU A 1 86 ? -15.066 -2.554 15.326 1.00 90.75 86 GLU A N 1
ATOM 679 C CA . GLU A 1 86 ? -16.360 -3.196 15.059 1.00 90.75 86 GLU A CA 1
ATOM 680 C C . GLU A 1 86 ? -16.514 -4.524 15.803 1.00 90.75 86 GLU A C 1
ATOM 682 O O . GLU A 1 86 ? -17.556 -4.779 16.415 1.00 90.75 86 GLU A O 1
ATOM 687 N N . ALA A 1 87 ? -15.466 -5.354 15.804 1.00 92.31 87 ALA A N 1
ATOM 688 C CA . ALA A 1 87 ? -15.449 -6.599 16.565 1.00 92.31 87 ALA A CA 1
ATOM 689 C C . ALA A 1 87 ? -15.642 -6.335 18.069 1.00 92.31 87 ALA A C 1
ATOM 691 O O . ALA A 1 87 ? -16.468 -6.980 18.717 1.00 92.31 87 ALA A O 1
ATOM 692 N N . THR A 1 88 ? -14.960 -5.318 18.604 1.00 91.88 88 THR A N 1
ATOM 693 C CA . THR A 1 88 ? -15.096 -4.903 20.007 1.00 91.88 88 THR A CA 1
ATOM 694 C C . THR A 1 88 ? -16.520 -4.433 20.329 1.00 91.88 88 THR A C 1
ATOM 696 O O . THR A 1 88 ? -17.080 -4.795 21.366 1.00 91.88 88 THR A O 1
ATOM 699 N N . CYS A 1 89 ? -17.149 -3.663 19.438 1.00 90.88 89 CYS A N 1
ATOM 700 C CA . CYS A 1 89 ? -18.540 -3.231 19.589 1.00 90.88 89 CYS A CA 1
ATOM 701 C C . CYS A 1 89 ? -19.530 -4.404 19.546 1.00 90.88 89 CYS A C 1
ATOM 703 O O . CYS A 1 89 ? -20.510 -4.417 20.302 1.00 90.88 89 CYS A O 1
ATOM 705 N N . ALA A 1 90 ? -19.281 -5.404 18.699 1.00 92.75 90 ALA A N 1
ATOM 706 C CA . ALA A 1 90 ? -20.100 -6.609 18.628 1.00 92.75 90 ALA A CA 1
ATOM 707 C C . ALA A 1 90 ? -20.004 -7.438 19.922 1.00 92.75 90 ALA A C 1
ATOM 709 O O . ALA A 1 90 ? -21.029 -7.888 20.447 1.00 92.75 90 ALA A O 1
ATOM 710 N N . ASP A 1 91 ? -18.799 -7.587 20.474 1.00 94.25 91 ASP A N 1
ATOM 711 C CA . ASP A 1 91 ? -18.572 -8.288 21.740 1.00 94.25 91 ASP A CA 1
ATOM 712 C C . ASP A 1 91 ? -19.197 -7.548 22.927 1.00 94.25 91 ASP A C 1
ATOM 714 O O . ASP A 1 91 ? -19.883 -8.165 23.746 1.00 94.25 91 ASP A O 1
ATOM 718 N N . TYR A 1 92 ? -19.062 -6.218 22.981 1.00 93.81 92 TYR A N 1
ATOM 719 C CA . TYR A 1 92 ? -19.762 -5.386 23.963 1.00 93.81 92 TYR A CA 1
ATOM 720 C C . TYR A 1 92 ? -21.280 -5.597 23.898 1.00 93.81 92 TYR A C 1
ATOM 722 O O . TYR A 1 92 ? -21.917 -5.851 24.919 1.00 93.81 92 TYR A O 1
ATOM 730 N N . THR A 1 93 ? -21.863 -5.561 22.696 1.00 93.81 93 THR A N 1
ATOM 731 C CA . THR A 1 93 ? -23.307 -5.771 22.501 1.00 93.81 93 THR A CA 1
ATOM 732 C C . THR A 1 93 ? -23.757 -7.132 23.038 1.00 93.81 93 THR A C 1
ATOM 734 O O . THR A 1 93 ? -24.788 -7.232 23.709 1.00 93.81 93 THR A O 1
ATOM 737 N N . ARG A 1 94 ? -22.961 -8.182 22.804 1.00 94.38 94 ARG A N 1
ATOM 738 C CA . ARG A 1 94 ? -23.228 -9.529 23.325 1.00 94.38 94 ARG A CA 1
ATOM 739 C C . ARG A 1 94 ? -23.163 -9.570 24.852 1.00 94.38 94 ARG A C 1
ATOM 741 O O . ARG A 1 94 ? -24.064 -10.129 25.475 1.00 94.38 94 ARG A O 1
ATOM 748 N N . ALA A 1 95 ? -22.146 -8.945 25.444 1.00 93.94 95 ALA A N 1
ATOM 749 C CA . ALA A 1 95 ? -21.970 -8.877 26.892 1.00 93.94 95 ALA A CA 1
ATOM 750 C C . ALA A 1 95 ? -23.108 -8.103 27.581 1.00 93.94 95 ALA A C 1
ATOM 752 O O . ALA A 1 95 ? -23.616 -8.543 28.611 1.00 93.94 95 ALA A O 1
ATOM 753 N N . VAL A 1 96 ? -23.571 -6.994 26.991 1.00 95.25 96 VAL A N 1
ATOM 754 C CA . VAL A 1 96 ? -24.740 -6.245 27.483 1.00 95.25 96 VAL A CA 1
ATOM 755 C C . VAL A 1 96 ? -25.995 -7.114 27.442 1.00 95.25 96 VAL A C 1
ATOM 757 O O . VAL A 1 96 ? -26.711 -7.205 28.439 1.00 95.25 96 VAL A O 1
ATOM 760 N N . ALA A 1 97 ? -26.261 -7.787 26.319 1.00 94.62 97 ALA A N 1
ATOM 761 C CA . ALA A 1 97 ? -27.432 -8.653 26.186 1.00 94.62 97 ALA A CA 1
ATOM 762 C C . ALA A 1 97 ? -27.420 -9.798 27.213 1.00 94.62 97 ALA A C 1
ATOM 764 O O . ALA A 1 97 ? -28.455 -10.147 27.787 1.00 94.62 97 ALA A O 1
ATOM 765 N N . GLU A 1 98 ? -26.244 -10.364 27.486 1.00 95.62 98 GLU A N 1
ATOM 766 C CA . GLU A 1 98 ? -26.070 -11.386 28.510 1.00 95.62 98 GLU A CA 1
ATOM 767 C C . GLU A 1 98 ? -26.289 -10.845 29.928 1.00 95.62 98 GLU A C 1
ATOM 769 O O . GLU A 1 98 ? -27.029 -11.471 30.693 1.00 95.62 98 GLU A O 1
ATOM 774 N N . ALA A 1 99 ? -25.723 -9.683 30.267 1.00 94.88 99 ALA A N 1
ATOM 775 C CA . ALA A 1 99 ? -25.914 -9.036 31.564 1.00 94.88 99 ALA A CA 1
ATOM 776 C C . ALA A 1 99 ? -27.397 -8.725 31.822 1.00 94.88 99 ALA A C 1
ATOM 778 O O . ALA A 1 99 ? -27.922 -9.056 32.884 1.00 94.88 99 ALA A O 1
ATOM 779 N N . VAL A 1 100 ? -28.105 -8.196 30.817 1.00 95.25 100 VAL A N 1
ATOM 780 C CA . VAL A 1 100 ? -29.554 -7.935 30.885 1.00 95.25 100 VAL A CA 1
ATOM 781 C C . VAL A 1 100 ? -30.346 -9.225 31.113 1.00 95.25 100 VAL A C 1
ATOM 783 O O . VAL A 1 100 ? -31.245 -9.256 31.949 1.00 95.25 100 VAL A O 1
ATOM 786 N N . ARG A 1 101 ? -30.011 -10.307 30.401 1.00 96.00 101 ARG A N 1
ATOM 787 C CA . ARG A 1 101 ? -30.710 -11.598 30.513 1.00 96.00 101 ARG A CA 1
ATOM 788 C C . ARG A 1 101 ? -30.481 -12.289 31.861 1.00 96.00 101 ARG A C 1
ATOM 790 O O . ARG A 1 101 ? -31.376 -12.965 32.357 1.00 96.00 101 ARG A O 1
ATOM 797 N N . THR A 1 102 ? -29.276 -12.179 32.413 1.00 95.38 102 THR A N 1
ATOM 798 C CA . THR A 1 102 ? -28.848 -12.909 33.621 1.00 95.38 102 THR A CA 1
ATOM 799 C C . THR A 1 102 ? -28.968 -12.092 34.907 1.00 95.38 102 THR A C 1
ATOM 801 O O . THR A 1 102 ? -28.825 -12.651 35.991 1.00 95.38 102 THR A O 1
ATOM 804 N N . GLY A 1 103 ? -29.225 -10.784 34.802 1.00 94.56 103 GLY A N 1
ATOM 805 C CA . GLY A 1 103 ? -29.152 -9.853 35.930 1.00 94.56 103 GLY A CA 1
ATOM 806 C C . GLY A 1 103 ? -27.718 -9.600 36.413 1.00 94.56 103 GLY A C 1
ATOM 807 O O . GLY A 1 103 ? -27.522 -9.162 37.546 1.00 94.56 103 GLY A O 1
ATOM 808 N N . GLY A 1 104 ? -26.719 -9.923 35.585 1.00 92.44 104 GLY A N 1
ATOM 809 C CA . GLY A 1 104 ? -25.304 -9.733 35.886 1.00 92.44 104 GLY A CA 1
ATOM 810 C C . GLY A 1 104 ? -24.860 -8.263 35.837 1.00 92.44 104 GLY A C 1
ATOM 811 O O . GLY A 1 104 ? -25.621 -7.384 35.422 1.00 92.44 104 GLY A O 1
ATOM 812 N N . PRO A 1 105 ? -23.614 -7.973 36.252 1.00 92.62 105 PRO A N 1
ATOM 813 C CA . PRO A 1 105 ? -23.059 -6.627 36.170 1.00 92.62 105 PRO A CA 1
ATOM 814 C C . PRO A 1 105 ? -22.939 -6.170 34.710 1.00 92.62 105 PRO A C 1
ATOM 816 O O . PRO A 1 105 ? -22.529 -6.935 33.838 1.00 92.62 105 PRO A O 1
ATOM 819 N N . MET A 1 106 ? -23.280 -4.906 34.452 1.00 92.62 106 MET A N 1
ATOM 820 C CA . MET A 1 106 ? -23.172 -4.311 33.119 1.00 92.62 106 MET A CA 1
ATOM 821 C C . MET A 1 106 ? -21.691 -4.159 32.723 1.00 92.62 106 MET A C 1
ATOM 823 O O . MET A 1 106 ? -20.908 -3.670 33.545 1.00 92.62 106 MET A O 1
ATOM 827 N N . PRO A 1 107 ? -21.283 -4.550 31.499 1.00 92.44 107 PRO A N 1
ATOM 828 C CA . PRO A 1 107 ? -19.919 -4.324 31.028 1.00 92.44 107 PRO A CA 1
ATOM 829 C C . PRO A 1 107 ? -19.588 -2.822 30.935 1.00 92.44 107 PRO A C 1
ATOM 831 O O . PRO A 1 107 ? -20.496 -1.993 30.806 1.00 92.44 107 PRO A O 1
ATOM 834 N N . PRO A 1 108 ? -18.293 -2.451 30.979 1.00 90.94 108 PRO A N 1
ATOM 835 C CA . PRO A 1 108 ? -17.865 -1.075 30.746 1.00 90.94 108 PRO A CA 1
ATOM 836 C C . PRO A 1 108 ? -18.277 -0.609 29.341 1.00 90.94 108 PRO A C 1
ATOM 838 O O . PRO A 1 108 ? -18.361 -1.439 28.434 1.00 90.94 108 PRO A O 1
ATOM 841 N N . PRO A 1 109 ? -18.522 0.700 29.144 1.00 88.06 109 PRO A N 1
ATOM 842 C CA . PRO A 1 109 ? -18.942 1.232 27.853 1.00 88.06 109 PRO A CA 1
ATOM 843 C C . PRO A 1 109 ? -17.924 0.896 26.758 1.00 88.06 109 PRO A C 1
ATOM 845 O O . PRO A 1 109 ? -16.715 0.898 27.003 1.00 88.06 109 PRO A O 1
ATOM 848 N N . ALA A 1 110 ? -18.428 0.625 25.551 1.00 86.94 110 ALA A N 1
ATOM 849 C CA . ALA A 1 110 ? -17.585 0.372 24.389 1.00 86.94 110 ALA A CA 1
ATOM 850 C C . ALA A 1 110 ? -16.596 1.533 24.161 1.00 86.94 110 ALA A C 1
ATOM 852 O O . ALA A 1 110 ? -16.953 2.697 24.388 1.00 86.94 110 ALA A O 1
ATOM 853 N N . PRO A 1 111 ? -15.365 1.240 23.706 1.00 85.00 111 PRO A N 1
ATOM 854 C CA . PRO A 1 111 ? -14.401 2.280 23.389 1.00 85.00 111 PRO A CA 1
ATOM 855 C C . PRO A 1 111 ? -14.942 3.195 22.279 1.00 85.00 111 PRO A C 1
ATOM 857 O O . PRO A 1 111 ? -15.657 2.728 21.383 1.00 85.00 111 PRO A O 1
ATOM 860 N N . PRO A 1 112 ? -14.607 4.497 22.313 1.00 85.69 112 PRO A N 1
ATOM 861 C CA . PRO A 1 112 ? -14.990 5.414 21.250 1.00 85.69 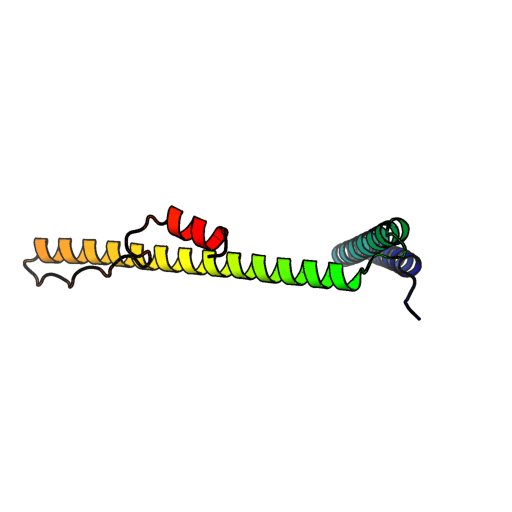112 PRO A CA 1
ATOM 862 C C . PRO A 1 112 ? -14.396 4.960 19.913 1.00 85.69 112 PRO A C 1
ATOM 864 O O . PRO A 1 112 ? -13.345 4.317 19.878 1.00 85.69 112 PRO A O 1
ATOM 867 N N . SER A 1 113 ? -15.071 5.313 18.817 1.00 84.56 113 SER A N 1
ATOM 868 C CA . SER A 1 113 ? -14.562 5.042 17.472 1.00 84.56 113 SER A CA 1
ATOM 869 C C . SER A 1 113 ? -13.165 5.650 17.296 1.00 84.56 113 SER A C 1
ATOM 871 O O . SER A 1 113 ? -12.968 6.815 17.668 1.00 84.56 113 SER A O 1
ATOM 873 N N . PRO A 1 114 ? -12.209 4.917 16.692 1.00 81.50 114 PRO A N 1
ATOM 874 C CA . PRO A 1 114 ? -10.882 5.455 16.396 1.00 81.50 114 PRO A CA 1
ATOM 875 C C . PRO A 1 114 ? -10.930 6.630 15.401 1.00 81.50 114 PRO A C 1
ATOM 877 O O . PRO A 1 114 ? -9.946 7.348 15.256 1.00 81.50 114 PRO A O 1
ATOM 880 N N . PHE A 1 115 ? -12.084 6.878 14.769 1.00 79.44 115 PHE A N 1
ATOM 881 C CA . PHE A 1 115 ? -12.314 7.946 13.793 1.00 79.44 115 PHE A CA 1
ATOM 882 C C . PHE A 1 115 ? -12.909 9.230 14.393 1.00 79.44 115 PHE A 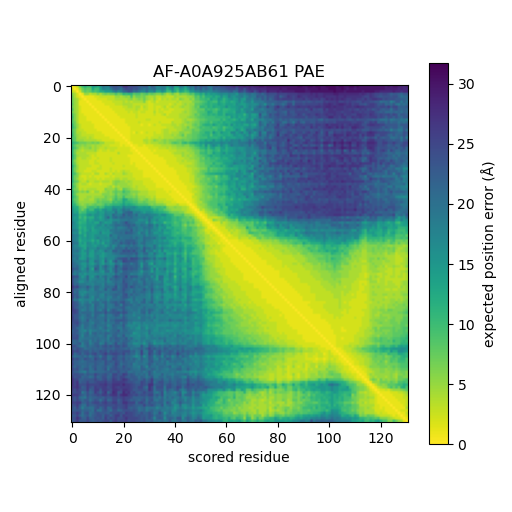C 1
ATOM 884 O O . PHE A 1 115 ? -13.367 10.104 13.664 1.00 79.44 115 PHE A O 1
ATOM 891 N N . GLY A 1 116 ? -12.938 9.372 15.724 1.00 70.81 116 GLY A N 1
ATOM 892 C CA . GLY A 1 116 ? -13.248 10.653 16.379 1.00 70.81 116 GLY A CA 1
ATOM 893 C C . GLY A 1 116 ? -14.668 11.194 16.149 1.00 70.81 116 GLY A C 1
ATOM 894 O O . GLY A 1 116 ? -14.915 12.370 16.399 1.00 70.81 116 GLY A O 1
ATOM 895 N N . GLY A 1 117 ? -15.601 10.353 15.691 1.00 70.25 117 GLY A N 1
ATOM 896 C CA . GLY A 1 117 ? -16.975 10.747 15.354 1.00 70.25 117 GLY A CA 1
ATOM 897 C C . GLY A 1 117 ? -17.187 11.126 13.885 1.00 70.25 117 GLY A C 1
ATOM 898 O O . GLY A 1 117 ? -18.325 11.374 13.491 1.00 70.25 117 GLY A O 1
ATOM 899 N N . GLU A 1 118 ? -16.130 11.130 13.067 1.00 69.25 118 GLU A N 1
ATOM 900 C CA . GLU A 1 118 ? -16.251 11.180 11.610 1.00 69.25 118 GLU A CA 1
ATOM 901 C C . GLU A 1 118 ? -16.723 9.825 11.062 1.00 69.25 118 GLU A C 1
ATOM 903 O O . GLU A 1 118 ? -16.551 8.775 11.689 1.00 69.25 118 GLU A O 1
ATOM 908 N N . THR A 1 119 ? -17.331 9.843 9.874 1.00 74.06 119 THR A N 1
ATOM 909 C CA . THR A 1 119 ? -17.634 8.594 9.163 1.00 74.06 119 THR A CA 1
ATOM 910 C C . THR A 1 119 ? -16.334 7.923 8.714 1.00 74.06 119 THR A C 1
ATOM 912 O O . THR A 1 119 ? -15.353 8.605 8.406 1.00 74.06 119 THR A O 1
ATOM 915 N N . GLU A 1 120 ? -16.334 6.589 8.639 1.00 74.62 120 GLU A N 1
ATOM 916 C CA . GLU A 1 120 ? -15.218 5.800 8.092 1.00 74.62 120 GLU A CA 1
ATOM 917 C C . GLU A 1 120 ? -14.767 6.363 6.736 1.00 74.62 120 GLU A C 1
ATOM 919 O O . GLU A 1 120 ? -13.584 6.631 6.529 1.00 74.62 120 GLU A O 1
ATOM 924 N N . LEU A 1 121 ? -15.733 6.648 5.856 1.00 77.00 121 LEU A N 1
ATOM 925 C CA . LEU A 1 121 ? -15.486 7.191 4.525 1.00 77.00 121 LEU A CA 1
ATOM 926 C C . LEU A 1 121 ? -14.702 8.511 4.569 1.00 77.00 121 LEU A C 1
ATOM 928 O O . LEU A 1 121 ? -13.707 8.637 3.865 1.00 77.00 121 LEU A O 1
ATOM 932 N N . ALA A 1 122 ? -15.081 9.452 5.439 1.00 80.38 122 ALA A N 1
ATOM 933 C CA . ALA A 1 122 ? -14.391 10.738 5.558 1.00 80.38 122 ALA A CA 1
ATOM 934 C C . ALA A 1 122 ? -12.936 10.585 6.037 1.00 80.38 122 ALA A C 1
ATOM 936 O O . ALA A 1 122 ? -12.041 11.280 5.554 1.00 80.38 122 ALA A O 1
ATOM 937 N N . THR A 1 123 ? -12.666 9.641 6.948 1.00 78.62 123 THR A N 1
ATOM 938 C CA . THR A 1 123 ? -11.283 9.383 7.379 1.00 78.62 123 THR A CA 1
ATOM 939 C C . THR A 1 123 ? -10.461 8.709 6.285 1.00 78.62 123 THR A C 1
ATOM 941 O O . THR A 1 123 ? -9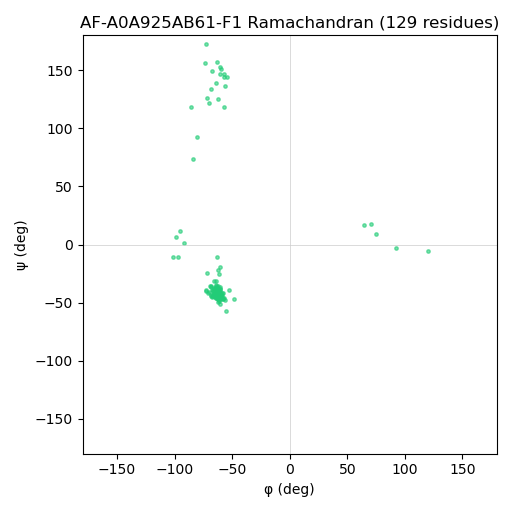.308 9.084 6.065 1.00 78.62 123 THR A O 1
ATOM 944 N N . LEU A 1 124 ? -11.039 7.741 5.574 1.00 78.75 124 LEU A N 1
ATOM 945 C CA . LEU A 1 124 ? -10.359 7.077 4.466 1.00 78.75 124 LEU A CA 1
ATOM 946 C C . LEU A 1 124 ? -10.067 8.055 3.317 1.00 78.75 124 LEU A C 1
ATOM 948 O O . LEU A 1 124 ? -8.967 8.034 2.770 1.00 78.75 124 LEU A O 1
ATOM 952 N N . GLU A 1 125 ? -10.998 8.955 2.995 1.00 82.12 125 GLU A N 1
ATOM 953 C CA . GLU A 1 125 ? -10.806 10.005 1.986 1.00 82.12 125 GLU A CA 1
ATOM 954 C C . GLU A 1 125 ? -9.669 10.962 2.358 1.00 82.12 125 GLU A C 1
ATOM 956 O O . GLU A 1 125 ? -8.831 11.275 1.513 1.00 82.12 125 GLU A O 1
ATOM 961 N N . ARG A 1 126 ? -9.577 11.365 3.630 1.00 83.19 126 ARG A N 1
ATOM 962 C CA . ARG A 1 126 ? -8.495 12.218 4.140 1.00 83.19 126 ARG A CA 1
ATOM 963 C C . ARG A 1 126 ? -7.123 11.548 3.995 1.00 83.19 126 ARG A C 1
ATOM 965 O O . ARG A 1 126 ? -6.200 12.131 3.426 1.00 83.19 126 ARG A O 1
ATOM 972 N N . ILE A 1 127 ? -7.013 10.279 4.398 1.00 79.88 127 ILE A N 1
ATOM 973 C CA . ILE A 1 127 ? -5.771 9.500 4.265 1.00 79.88 127 ILE A CA 1
ATOM 974 C C . ILE A 1 127 ? -5.402 9.290 2.785 1.00 79.88 127 ILE A C 1
ATOM 976 O O . ILE A 1 127 ? -4.224 9.361 2.419 1.00 79.88 127 ILE A O 1
ATOM 980 N N . ALA A 1 128 ? -6.391 9.045 1.920 1.00 76.06 128 ALA A N 1
ATOM 981 C CA . ALA A 1 128 ? -6.179 8.928 0.479 1.00 76.06 128 ALA A CA 1
ATOM 982 C C . ALA A 1 128 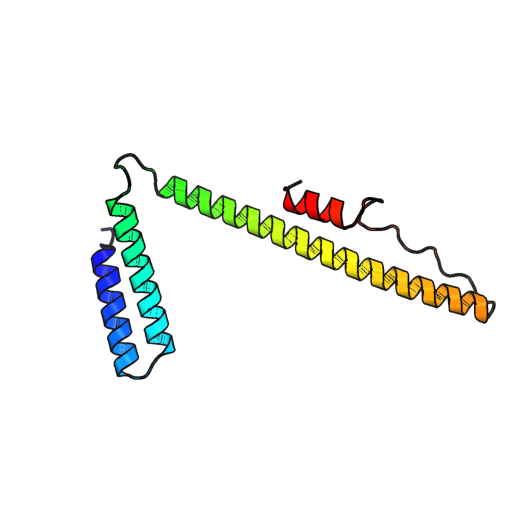? -5.716 10.262 -0.141 1.00 76.06 128 ALA A C 1
ATOM 984 O O . ALA A 1 128 ? -4.836 10.264 -1.010 1.00 76.06 128 ALA A O 1
ATOM 985 N N . GLY A 1 129 ? -6.259 11.384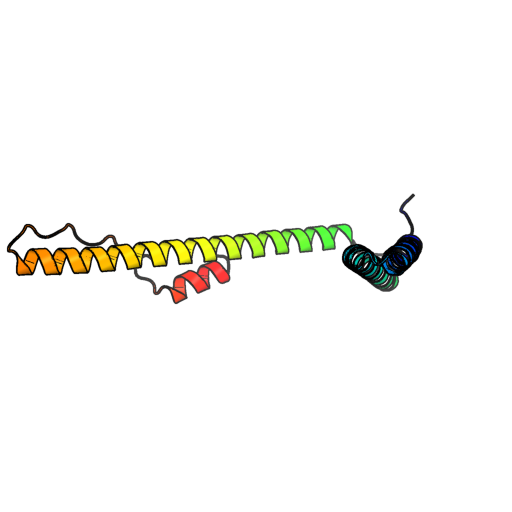 0.344 1.00 75.94 129 GLY A N 1
ATOM 986 C CA . GLY A 1 129 ? -5.887 12.752 -0.025 1.00 75.94 129 GLY A CA 1
ATOM 987 C C . GLY A 1 129 ? -4.467 13.135 0.393 1.00 75.94 129 GLY A C 1
ATOM 988 O O . GLY A 1 129 ? -3.787 13.839 -0.354 1.00 75.94 129 GLY A O 1
ATOM 989 N N . GLY A 1 130 ? -3.977 12.570 1.498 1.00 70.38 130 GLY A N 1
ATOM 990 C CA . GLY A 1 130 ? -2.596 12.703 1.970 1.00 70.38 130 GLY A CA 1
ATOM 991 C C . GLY A 1 130 ? -2.450 13.323 3.360 1.00 70.38 130 GLY A C 1
ATOM 992 O O . GLY A 1 130 ? -1.331 13.315 3.881 1.00 70.38 130 GLY A O 1
ATOM 993 N N . ASP A 1 131 ? -3.553 13.781 3.948 1.00 57.50 131 ASP A N 1
ATOM 994 C CA . ASP A 1 131 ? -3.635 14.427 5.264 1.00 57.50 131 ASP A CA 1
ATOM 995 C C . ASP A 1 131 ? -3.500 13.445 6.448 1.00 57.50 131 ASP A C 1
ATOM 997 O O . ASP A 1 131 ? -3.671 12.210 6.270 1.00 57.50 131 ASP A O 1
#

pLDDT: mean 82.96, std 9.2, range [42.47, 96.0]

Foldseek 3Di:
DPPQLQVQLVVLQVQLVVCVVVVNNVRNVVSNVSSVVSVVVVVCVVPDDPPDDPVVVVVVVVVVVVLQVQLVVVLVVLVVLQVVLVVQVVVLVVQQVVCVVPVHDRDDDRDDRPVNPDDSVVVNVVSNVPD